Protein AF-A0A7C6EBR0-F1 (afdb_monomer)

Nearest PDB structures (foldseek):
  8s4d-assembly1_A  TM=6.171E-01  e=2.365E+00  Homo sapiens
  7f83-assembly1_A  TM=6.366E-01  e=6.528E+00  Homo sapiens
  5zk3-assembly1_A  TM=6.299E-01  e=7.308E+00  Homo sapiens
  6wh4-assembly1_A  TM=3.954E-01  e=6.907E+00  Homo sapiens

Foldseek 3Di:
DDDPPDDPPPDPLQFDKFKFQPVLVVVLLVVLLPDPDLVSNLVSLVLVLCCLSPVVSDPSRGGDPDPPHRMDIDRNNVVNVLSVQLNPDPDSVSNNVSSVVD

Organism: NCBI:txid2052148

pLDDT: mean 84.13, std 18.29, range [36.03, 98.31]

Radius of gyration: 16.12 Å; 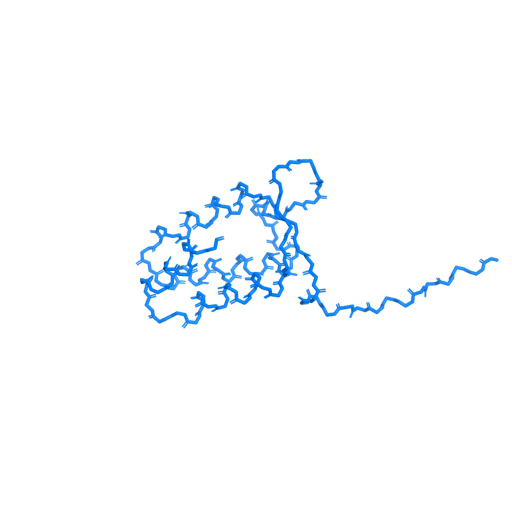Cα contacts (8 Å, |Δi|>4): 103; chains: 1; bounding box: 38×35×47 Å

Secondary structure (DSSP, 8-state):
------------TTSSEEEEEHHHHHHHHHHHHT-S-HHHHHHHHHHHHHHHH-GGG-SS--B-SSSSSSEEEEEHHHHHHHHHHHHH-SSHHHHHHHHHH-

Solvent-accessible surface area (backbone atoms only — not comparable to full-atom values): 6131 Å² total; per-residue (Å²): 137,85,82,76,81,74,76,85,74,76,65,59,88,56,77,42,73,41,49,28,25,43,64,49,46,53,50,55,52,60,59,44,63,71,52,91,44,54,68,60,36,41,51,54,49,50,53,54,51,44,26,75,75,37,69,88,62,51,82,84,58,37,60,48,93,63,90,85,68,71,62,43,78,42,52,39,49,59,55,52,51,55,55,45,57,35,60,70,40,89,45,57,67,55,26,43,53,50,59,74,72,108

Sequence (102 aa):
MQLRLKNLETTPLTYGTVILNKEKFVEVLSEIIILNALNLIKHRIIILKDIIINHKSDREGILNIDTNGDTVTLRRDVLTSELNQILESQTLERARYYLKRL

Structure (mmCIF, N/CA/C/O backbone):
data_AF-A0A7C6EBR0-F1
#
_entry.id   AF-A0A7C6EBR0-F1
#
loop_
_atom_site.group_PDB
_atom_site.id
_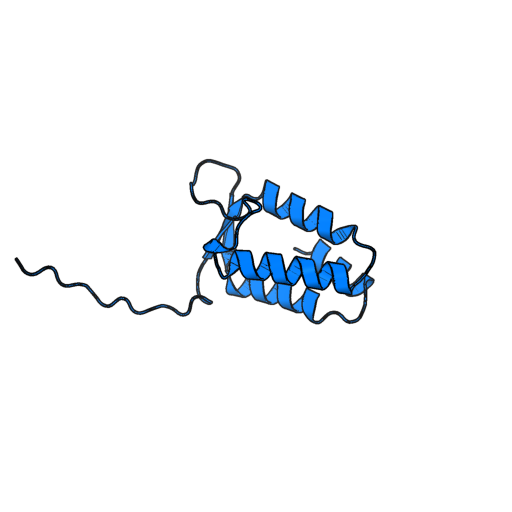atom_site.type_symbol
_atom_site.label_atom_id
_atom_site.label_alt_id
_atom_site.label_comp_id
_atom_site.label_asym_id
_atom_site.label_entity_id
_atom_site.label_seq_id
_atom_site.pdbx_PDB_ins_code
_atom_site.Cartn_x
_atom_site.Cartn_y
_atom_site.Cartn_z
_atom_site.occupancy
_atom_site.B_iso_or_equi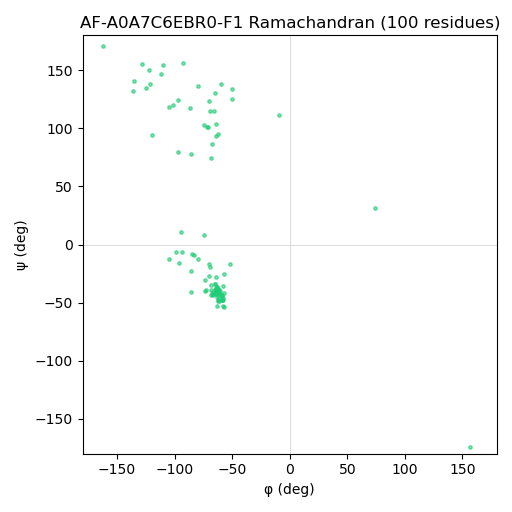v
_atom_site.auth_seq_id
_atom_site.auth_comp_id
_atom_site.auth_asym_id
_atom_site.auth_atom_id
_atom_site.pdbx_PDB_model_num
ATOM 1 N N . MET A 1 1 ? 25.842 -23.056 -36.210 1.00 41.50 1 MET A N 1
ATOM 2 C CA . MET A 1 1 ? 25.920 -22.346 -34.916 1.00 41.50 1 MET A CA 1
ATOM 3 C C . MET A 1 1 ? 24.521 -22.365 -34.305 1.00 41.50 1 MET A C 1
ATOM 5 O O . MET A 1 1 ? 23.663 -21.633 -34.769 1.00 41.50 1 MET A O 1
ATOM 9 N N . GLN A 1 2 ? 24.229 -23.306 -33.399 1.00 41.44 2 GLN A N 1
ATOM 10 C CA . GLN A 1 2 ? 22.897 -23.432 -32.790 1.00 41.44 2 GLN A CA 1
ATOM 11 C C . GLN A 1 2 ? 22.808 -22.514 -31.567 1.00 41.44 2 GLN A C 1
ATOM 13 O O . GLN A 1 2 ? 23.556 -22.687 -30.605 1.00 41.44 2 GLN A O 1
ATOM 18 N N . LEU A 1 3 ? 21.904 -21.536 -31.621 1.00 45.38 3 LEU A N 1
ATOM 19 C CA . LEU A 1 3 ? 21.573 -20.660 -30.504 1.00 45.38 3 LEU A CA 1
ATOM 20 C C . LEU A 1 3 ? 20.788 -21.483 -29.470 1.00 45.38 3 LEU A C 1
ATOM 22 O O . LEU A 1 3 ? 19.606 -21.765 -29.655 1.00 45.38 3 LEU A O 1
ATOM 26 N N . ARG A 1 4 ? 21.455 -21.928 -28.400 1.00 36.03 4 ARG A N 1
ATOM 27 C CA . ARG A 1 4 ? 20.773 -22.572 -27.273 1.00 36.03 4 ARG A CA 1
ATOM 28 C C . ARG A 1 4 ? 20.058 -21.496 -26.461 1.00 36.03 4 ARG A C 1
ATOM 30 O O . ARG A 1 4 ? 20.690 -20.776 -25.693 1.00 36.03 4 ARG A O 1
ATOM 37 N N . LEU A 1 5 ? 18.742 -21.409 -26.633 1.00 48.72 5 LEU A N 1
ATOM 38 C CA . LEU A 1 5 ? 17.836 -20.732 -25.708 1.00 48.72 5 LEU A CA 1
ATOM 39 C C . LEU A 1 5 ? 17.926 -21.466 -24.366 1.00 48.72 5 LEU A C 1
ATOM 41 O O . LEU A 1 5 ? 17.327 -22.521 -24.169 1.00 48.72 5 LEU A O 1
ATOM 45 N N . LYS A 1 6 ? 18.778 -20.954 -23.479 1.00 41.22 6 LYS A N 1
ATOM 46 C CA . LYS A 1 6 ? 18.920 -21.442 -22.112 1.00 41.22 6 LYS A CA 1
ATOM 47 C C . LYS A 1 6 ? 17.601 -21.136 -21.405 1.00 41.22 6 LYS A C 1
ATOM 49 O O . LYS A 1 6 ? 17.226 -19.972 -21.320 1.00 41.22 6 LYS A O 1
ATOM 54 N N . ASN A 1 7 ? 16.904 -22.203 -21.022 1.00 41.09 7 ASN A N 1
ATOM 55 C CA . ASN A 1 7 ? 15.689 -22.263 -20.217 1.00 41.09 7 ASN A CA 1
ATOM 56 C C . ASN A 1 7 ? 15.294 -20.927 -19.573 1.00 41.09 7 ASN A C 1
ATOM 58 O O . ASN A 1 7 ? 15.949 -20.457 -18.643 1.00 41.09 7 ASN A O 1
ATOM 62 N N . LEU A 1 8 ? 14.185 -20.360 -20.050 1.00 47.09 8 LEU A N 1
ATOM 63 C CA . LEU A 1 8 ? 13.395 -19.389 -19.303 1.00 47.09 8 LEU A CA 1
ATOM 64 C C . LEU A 1 8 ? 12.746 -20.143 -18.139 1.00 47.09 8 LEU A C 1
ATOM 66 O O . LEU A 1 8 ? 11.567 -20.486 -18.184 1.00 47.09 8 LEU A O 1
ATOM 70 N N . GLU A 1 9 ? 13.534 -20.469 -17.118 1.00 40.12 9 GLU A N 1
ATOM 71 C CA . GLU A 1 9 ? 12.962 -20.787 -15.820 1.00 40.12 9 GLU A CA 1
ATOM 72 C C . GLU A 1 9 ? 12.298 -19.501 -15.342 1.00 40.12 9 GLU A C 1
ATOM 74 O O . GLU A 1 9 ? 12.963 -18.525 -14.995 1.00 40.12 9 GLU A O 1
ATOM 79 N N . THR A 1 10 ? 10.970 -19.458 -15.430 1.00 44.84 10 THR A N 1
ATOM 80 C CA . THR A 1 10 ? 10.179 -18.386 -14.845 1.00 44.84 10 THR A CA 1
ATOM 81 C C . THR A 1 10 ? 10.387 -18.467 -13.341 1.00 44.84 10 THR A C 1
ATOM 83 O O . THR A 1 10 ? 9.712 -19.236 -12.653 1.00 44.84 10 THR A O 1
ATOM 86 N N . THR A 1 11 ? 11.351 -17.705 -12.827 1.00 45.91 11 THR A N 1
ATOM 87 C CA . THR A 1 11 ? 11.413 -17.403 -11.403 1.00 45.91 11 THR A CA 1
ATOM 88 C C . THR A 1 11 ? 10.025 -16.911 -10.993 1.00 45.91 11 THR A C 1
ATOM 90 O O . THR A 1 11 ? 9.423 -16.116 -11.727 1.00 45.91 11 THR A O 1
ATOM 93 N N . PRO A 1 12 ? 9.456 -17.403 -9.879 1.00 47.03 12 PRO A N 1
ATOM 94 C CA . PRO A 1 12 ? 8.181 -16.897 -9.403 1.00 47.03 12 PRO A CA 1
ATOM 95 C C . PRO A 1 12 ? 8.273 -15.372 -9.349 1.00 47.03 12 PRO A C 1
ATOM 97 O O . PRO A 1 12 ? 9.192 -14.844 -8.726 1.00 47.03 12 PRO A O 1
ATOM 100 N N . LEU A 1 13 ? 7.345 -14.667 -10.005 1.00 54.28 13 LEU A N 1
ATOM 101 C CA . LEU A 1 13 ? 7.319 -13.195 -10.087 1.00 54.28 13 LEU A CA 1
ATOM 102 C C . LEU A 1 13 ? 7.411 -12.511 -8.705 1.00 54.28 13 LEU A C 1
ATOM 104 O O . LEU A 1 13 ? 7.727 -11.326 -8.615 1.00 54.28 13 LEU A O 1
ATOM 108 N N . THR A 1 14 ? 7.163 -13.267 -7.633 1.00 53.88 14 THR A N 1
ATOM 109 C CA . THR A 1 14 ? 7.268 -12.879 -6.226 1.00 53.88 14 THR A CA 1
ATOM 110 C C . THR A 1 14 ? 8.705 -12.739 -5.710 1.00 53.88 14 THR A C 1
ATOM 112 O O . THR A 1 14 ? 8.943 -11.887 -4.859 1.00 53.88 14 THR A O 1
ATOM 115 N N . TYR A 1 15 ? 9.674 -13.501 -6.229 1.00 60.56 15 TYR A N 1
ATOM 116 C CA . TYR A 1 15 ? 11.086 -13.433 -5.833 1.00 60.56 15 TYR A CA 1
ATOM 117 C C . TYR A 1 15 ? 11.862 -12.553 -6.815 1.00 60.56 15 TYR A C 1
ATOM 119 O O . TYR A 1 15 ? 12.527 -13.026 -7.733 1.00 60.56 15 TYR A O 1
ATOM 127 N N . GLY A 1 16 ? 11.749 -11.240 -6.639 1.00 83.81 16 GLY A N 1
ATOM 128 C CA . GLY A 1 16 ? 12.472 -10.271 -7.453 1.00 83.81 16 GLY A CA 1
ATOM 129 C 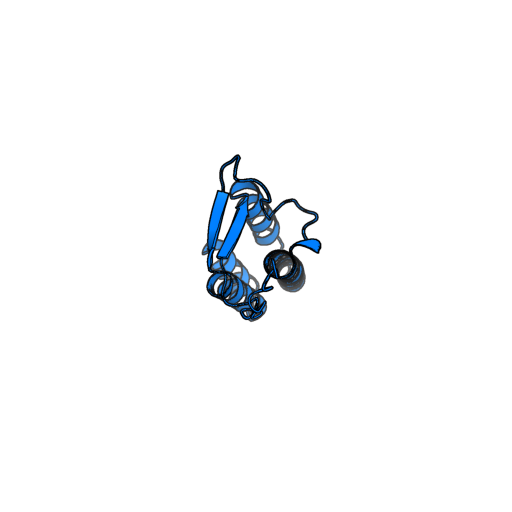C . GLY A 1 16 ? 12.524 -8.902 -6.798 1.00 83.81 16 GLY A C 1
ATOM 130 O O . GLY A 1 16 ? 11.861 -8.651 -5.790 1.00 83.81 16 GLY A O 1
ATOM 131 N N . THR A 1 17 ? 13.321 -8.010 -7.369 1.00 89.38 17 THR A N 1
ATOM 132 C CA . THR A 1 17 ? 13.301 -6.598 -7.003 1.00 89.38 17 THR A CA 1
ATOM 133 C C . THR A 1 17 ? 12.347 -5.822 -7.905 1.00 89.38 17 THR A C 1
ATOM 135 O O . THR A 1 17 ? 12.036 -6.233 -9.027 1.00 89.38 17 THR A O 1
ATOM 138 N N . VAL A 1 18 ? 11.865 -4.697 -7.391 1.00 89.75 18 VAL A N 1
ATOM 139 C CA . VAL A 1 18 ? 11.143 -3.676 -8.147 1.00 89.75 18 VAL A CA 1
ATOM 140 C C . VAL A 1 18 ? 11.905 -2.360 -8.023 1.00 89.75 18 VAL A C 1
ATOM 142 O O . VAL A 1 18 ? 12.421 -2.049 -6.948 1.00 89.75 18 VAL A O 1
ATOM 145 N N . ILE A 1 19 ? 12.010 -1.623 -9.128 1.00 90.31 19 ILE A N 1
ATOM 146 C CA . ILE A 1 19 ? 12.634 -0.300 -9.178 1.00 90.31 19 ILE A CA 1
ATOM 147 C C . ILE A 1 19 ? 11.508 0.721 -9.287 1.00 90.31 19 ILE A C 1
ATOM 149 O O . ILE A 1 19 ? 10.726 0.694 -10.239 1.00 90.31 19 ILE A O 1
ATOM 153 N N . LEU A 1 20 ? 11.415 1.596 -8.293 1.00 91.19 20 LEU A N 1
ATOM 154 C CA . LEU A 1 20 ? 10.376 2.615 -8.201 1.00 91.19 20 LEU A CA 1
ATOM 155 C C . LEU A 1 20 ? 10.988 3.998 -8.388 1.00 91.19 20 LEU A C 1
ATOM 157 O O . LEU A 1 20 ? 12.109 4.247 -7.934 1.00 91.19 20 LEU A O 1
ATOM 161 N N . ASN A 1 21 ? 10.232 4.908 -8.993 1.00 91.12 21 ASN A N 1
ATOM 162 C CA . ASN A 1 21 ? 10.487 6.333 -8.846 1.00 91.12 21 ASN A CA 1
ATOM 163 C C . ASN A 1 21 ? 10.135 6.720 -7.401 1.00 91.12 21 ASN A C 1
ATOM 165 O O . ASN A 1 21 ? 8.981 6.602 -6.982 1.00 91.12 21 ASN A O 1
ATOM 169 N N . LYS A 1 22 ? 11.138 7.134 -6.621 1.00 89.56 22 LYS A N 1
ATOM 170 C CA . LYS A 1 22 ? 10.972 7.366 -5.183 1.00 89.56 22 LYS A CA 1
ATOM 171 C C . LYS A 1 22 ? 10.011 8.518 -4.902 1.00 89.56 22 LYS A C 1
ATOM 173 O O . LYS A 1 22 ? 9.156 8.388 -4.031 1.00 89.56 22 LYS A O 1
ATOM 178 N N . GLU A 1 23 ? 10.126 9.611 -5.648 1.00 90.00 23 GLU A N 1
ATOM 179 C CA . GLU A 1 23 ? 9.263 10.783 -5.498 1.00 90.00 23 GLU A CA 1
ATOM 180 C C . GLU A 1 23 ? 7.801 10.433 -5.797 1.00 90.00 23 GLU A C 1
ATOM 182 O O . GLU A 1 23 ? 6.930 10.673 -4.962 1.00 90.00 23 GLU A O 1
ATOM 187 N N . LYS A 1 24 ? 7.542 9.759 -6.925 1.00 91.06 24 LYS A N 1
ATOM 188 C CA . LYS A 1 24 ? 6.190 9.319 -7.304 1.00 91.06 24 LYS A CA 1
ATOM 189 C C . LYS A 1 24 ? 5.596 8.316 -6.333 1.00 91.06 24 LYS A C 1
ATOM 191 O O . LYS A 1 24 ? 4.412 8.395 -6.014 1.00 91.06 24 LYS A O 1
ATOM 196 N N . PHE A 1 25 ? 6.406 7.401 -5.818 1.00 92.88 25 PHE A N 1
ATOM 197 C CA . PHE A 1 25 ? 5.938 6.458 -4.813 1.00 92.88 25 PHE A CA 1
ATOM 198 C C . PHE A 1 25 ? 5.506 7.172 -3.522 1.00 92.88 25 PHE A C 1
ATOM 200 O O . PHE A 1 25 ? 4.418 6.908 -3.012 1.00 92.88 25 PHE A O 1
ATOM 207 N N . VAL A 1 26 ? 6.304 8.125 -3.030 1.00 93.12 26 VAL A N 1
ATOM 208 C CA . VAL A 1 26 ? 5.967 8.925 -1.838 1.00 93.12 26 VAL A CA 1
ATOM 209 C C . VAL A 1 26 ? 4.741 9.812 -2.075 1.00 93.12 26 VAL A C 1
ATOM 211 O O . VAL A 1 26 ? 3.898 9.929 -1.182 1.00 93.12 26 VAL A O 1
ATOM 214 N N . GLU A 1 27 ? 4.607 10.405 -3.262 1.00 93.75 27 GLU A N 1
ATOM 215 C CA . GLU A 1 27 ? 3.434 11.191 -3.669 1.00 93.75 27 GLU A CA 1
ATOM 216 C C . GLU A 1 27 ? 2.154 10.351 -3.560 1.00 93.75 27 GLU A C 1
ATOM 218 O O . GLU A 1 27 ? 1.243 10.712 -2.814 1.00 93.75 27 GLU A O 1
ATOM 223 N N . VAL A 1 28 ? 2.127 9.168 -4.183 1.00 94.88 28 VAL A N 1
ATOM 224 C CA . VAL A 1 28 ? 0.971 8.257 -4.136 1.00 94.88 28 VAL A CA 1
ATOM 225 C C . VAL A 1 28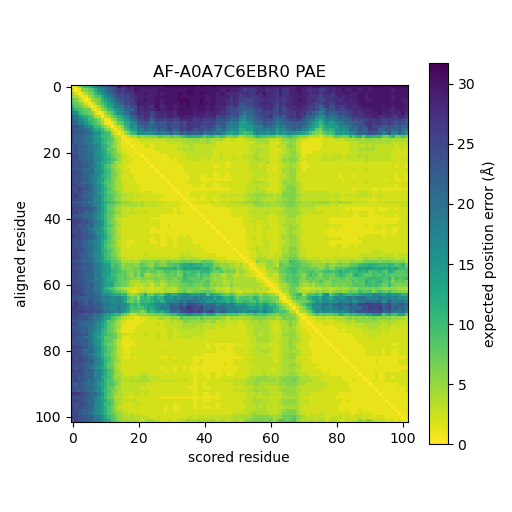 ? 0.641 7.83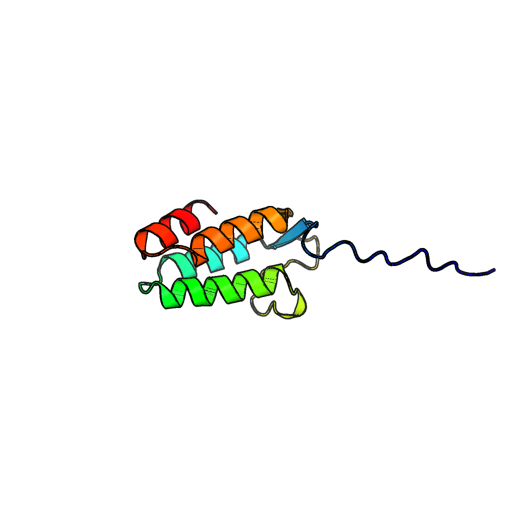4 -2.701 1.00 94.88 28 VAL A C 1
ATOM 227 O O . VAL A 1 28 ? -0.525 7.850 -2.303 1.00 94.88 28 VAL A O 1
ATOM 230 N N . LEU A 1 29 ? 1.637 7.502 -1.872 1.00 95.94 29 LEU A N 1
ATOM 231 C CA . LEU A 1 29 ? 1.395 7.180 -0.457 1.00 95.94 29 LEU A CA 1
ATOM 232 C C . LEU A 1 29 ? 0.798 8.367 0.317 1.00 95.94 29 LEU A C 1
ATOM 234 O O . LEU A 1 29 ? -0.096 8.180 1.151 1.00 95.94 29 LEU A O 1
ATOM 238 N N . SER A 1 30 ? 1.254 9.583 0.015 1.00 95.44 30 SER A N 1
ATOM 239 C CA . SER A 1 30 ? 0.778 10.829 0.628 1.00 95.44 30 SER A CA 1
ATOM 240 C C . SER A 1 30 ? -0.643 11.200 0.198 1.00 95.44 30 SER A C 1
ATOM 242 O O . SER A 1 30 ? -1.378 11.822 0.961 1.00 95.44 30 SER A O 1
ATOM 244 N N . GLU A 1 31 ? -1.087 10.780 -0.983 1.00 96.31 31 GLU A N 1
ATOM 245 C CA . GLU A 1 31 ? -2.494 10.883 -1.381 1.00 96.31 31 GLU A CA 1
ATOM 246 C C . GLU A 1 31 ? -3.367 9.857 -0.650 1.00 96.31 31 GLU A C 1
ATOM 248 O O . GLU A 1 31 ? -4.485 10.155 -0.226 1.00 96.31 31 GLU A O 1
ATOM 253 N N . ILE A 1 32 ? -2.867 8.632 -0.470 1.00 97.31 32 ILE A N 1
ATOM 254 C CA . ILE A 1 32 ? -3.628 7.560 0.183 1.00 97.31 32 ILE A CA 1
ATOM 255 C C . ILE A 1 32 ? -3.831 7.868 1.672 1.00 97.31 32 ILE A C 1
ATOM 257 O O . ILE A 1 32 ? -4.911 7.625 2.216 1.00 97.31 32 ILE A O 1
ATOM 261 N N . ILE A 1 33 ? -2.821 8.422 2.348 1.00 95.94 33 ILE A N 1
ATOM 262 C CA . ILE A 1 33 ? -2.852 8.657 3.800 1.00 95.94 33 ILE A CA 1
ATOM 263 C C . ILE A 1 33 ? -3.933 9.660 4.238 1.00 95.94 33 ILE A C 1
ATOM 265 O O . ILE A 1 33 ? -4.428 9.574 5.367 1.00 95.94 33 ILE A O 1
ATOM 269 N N . ILE A 1 34 ? -4.311 10.597 3.362 1.00 96.69 34 ILE A N 1
ATOM 270 C CA . ILE A 1 34 ? -5.318 11.629 3.645 1.00 96.69 34 ILE A CA 1
ATOM 271 C C . ILE A 1 34 ? -6.753 11.144 3.398 1.00 96.69 34 ILE A C 1
ATOM 273 O O . ILE A 1 34 ? -7.704 11.823 3.785 1.00 96.69 34 ILE A O 1
ATOM 277 N N . LEU A 1 35 ? -6.939 9.956 2.810 1.00 97.56 35 LEU A N 1
ATOM 278 C CA . LEU A 1 35 ? -8.264 9.380 2.580 1.00 97.56 35 LEU A CA 1
ATOM 279 C C . LEU A 1 35 ? -8.962 9.061 3.905 1.00 97.56 35 LEU A C 1
ATOM 281 O O . LEU A 1 35 ? -8.419 8.391 4.785 1.00 97.56 35 LEU A O 1
ATOM 285 N N . ASN A 1 36 ? -10.210 9.505 4.036 1.00 95.44 36 ASN A N 1
ATOM 286 C CA . ASN A 1 36 ? -10.984 9.403 5.279 1.00 95.44 36 ASN A CA 1
ATOM 287 C C . ASN A 1 36 ? -11.884 8.162 5.360 1.00 95.44 36 ASN A C 1
ATOM 289 O O . ASN A 1 36 ? -12.712 8.063 6.259 1.00 95.44 36 ASN A O 1
ATOM 293 N N . ALA A 1 37 ? -11.724 7.205 4.443 1.00 97.25 37 ALA A N 1
ATOM 294 C CA . ALA A 1 37 ? -12.493 5.970 4.450 1.00 97.25 37 ALA A CA 1
ATOM 295 C C . ALA A 1 37 ? -11.594 4.759 4.177 1.00 97.25 37 ALA A C 1
ATOM 297 O O . ALA A 1 37 ? -10.791 4.752 3.240 1.00 97.25 37 ALA A O 1
ATOM 298 N N . LEU A 1 38 ? -11.741 3.718 5.003 1.00 97.81 38 LEU A N 1
ATOM 299 C CA . LEU A 1 38 ? -10.900 2.520 4.952 1.00 97.81 38 LEU A CA 1
ATOM 300 C C . LEU A 1 38 ? -11.022 1.781 3.611 1.00 97.81 38 LEU A C 1
ATOM 302 O O . LEU A 1 38 ? -10.026 1.305 3.074 1.00 97.81 38 LEU A O 1
ATOM 306 N N . ASN A 1 39 ? -12.227 1.709 3.045 1.00 97.56 39 ASN A N 1
ATOM 307 C CA . ASN A 1 39 ? -12.461 1.096 1.736 1.00 97.56 39 ASN A CA 1
ATOM 308 C C . ASN A 1 39 ? -11.712 1.827 0.609 1.00 97.56 39 ASN A C 1
ATOM 310 O O . ASN A 1 39 ? -11.153 1.163 -0.260 1.00 97.56 39 ASN A O 1
ATOM 314 N N . LEU A 1 40 ? -11.644 3.163 0.647 1.00 98.00 40 LEU A N 1
ATOM 315 C CA . LEU A 1 40 ? -10.897 3.958 -0.333 1.00 98.00 40 LEU A CA 1
ATOM 316 C C . LEU A 1 40 ? -9.389 3.707 -0.224 1.00 98.00 40 LEU A C 1
ATOM 318 O O . LEU A 1 40 ? -8.736 3.494 -1.245 1.00 98.00 40 LEU A O 1
ATOM 322 N N . ILE A 1 41 ? -8.853 3.652 1.002 1.00 98.25 41 ILE A N 1
ATOM 323 C CA . ILE A 1 41 ? -7.446 3.296 1.239 1.00 98.25 41 ILE A CA 1
ATOM 324 C C . ILE A 1 41 ? -7.144 1.916 0.662 1.00 98.25 41 ILE A C 1
ATOM 326 O O . ILE A 1 41 ? -6.225 1.768 -0.141 1.00 98.25 41 ILE A O 1
ATOM 330 N N . LYS A 1 42 ? -7.934 0.903 1.034 1.00 98.31 42 LYS A N 1
ATOM 331 C CA . LYS A 1 42 ? -7.717 -0.468 0.560 1.00 98.31 42 LYS A CA 1
ATOM 332 C C . LYS A 1 42 ? -7.810 -0.559 -0.959 1.00 98.31 42 LYS A C 1
ATOM 334 O O . LYS A 1 42 ? -6.992 -1.236 -1.569 1.00 98.31 42 LYS A O 1
ATOM 339 N N . HIS A 1 43 ? -8.754 0.151 -1.571 1.00 97.94 43 HIS A N 1
ATOM 340 C CA . HIS A 1 43 ? -8.887 0.184 -3.022 1.00 97.94 43 HIS A CA 1
ATOM 341 C C . HIS A 1 43 ? -7.645 0.773 -3.706 1.00 97.94 43 HIS A C 1
ATOM 343 O O . HIS A 1 43 ? -7.103 0.144 -4.614 1.00 97.94 43 HIS A O 1
ATOM 349 N N . ARG A 1 44 ? -7.129 1.920 -3.237 1.00 97.25 44 ARG A N 1
ATOM 350 C CA . ARG A 1 44 ? -5.882 2.495 -3.778 1.00 97.25 44 ARG A CA 1
ATOM 351 C C . ARG A 1 44 ? -4.679 1.578 -3.547 1.00 97.25 44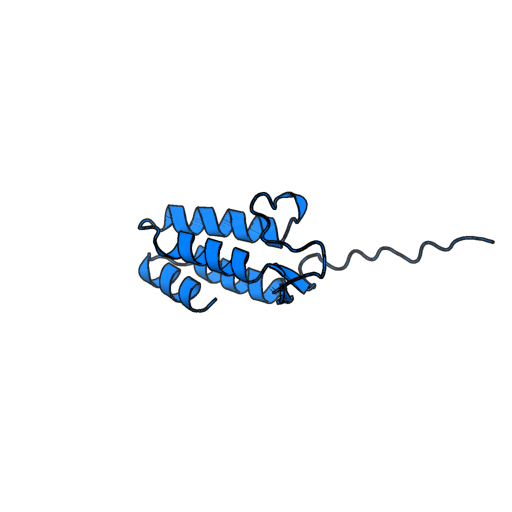 ARG A C 1
ATOM 353 O O . ARG A 1 44 ? -3.851 1.441 -4.438 1.00 97.25 44 ARG A O 1
ATOM 360 N N . ILE A 1 45 ? -4.612 0.884 -2.410 1.00 97.69 45 ILE A N 1
ATOM 361 C CA . ILE A 1 45 ? -3.535 -0.078 -2.129 1.00 97.69 45 ILE A CA 1
ATOM 362 C C . ILE A 1 45 ? -3.605 -1.312 -3.030 1.00 97.69 45 ILE A C 1
ATOM 364 O O . ILE A 1 45 ? -2.562 -1.814 -3.439 1.00 97.69 45 ILE A O 1
ATOM 368 N N . ILE A 1 46 ? -4.803 -1.779 -3.395 1.00 96.69 46 ILE A N 1
ATOM 369 C CA . ILE A 1 46 ? -4.965 -2.844 -4.397 1.00 96.69 46 ILE A CA 1
ATOM 370 C C . ILE A 1 46 ? -4.396 -2.396 -5.745 1.00 96.69 46 ILE A C 1
ATOM 372 O O . ILE A 1 46 ? -3.645 -3.154 -6.351 1.00 96.69 46 ILE A O 1
ATOM 376 N N . ILE A 1 47 ? -4.706 -1.172 -6.185 1.00 95.00 47 ILE A N 1
ATOM 377 C CA . ILE A 1 47 ? -4.181 -0.615 -7.442 1.00 95.00 47 ILE A CA 1
ATOM 378 C C . ILE A 1 47 ? -2.653 -0.514 -7.386 1.00 95.00 47 ILE A C 1
ATOM 380 O O . ILE A 1 47 ? -1.974 -1.007 -8.281 1.00 95.00 47 ILE A O 1
ATOM 384 N N . LEU A 1 48 ? -2.101 0.050 -6.307 1.00 94.69 48 LEU A N 1
ATOM 385 C CA . LEU A 1 48 ? -0.654 0.175 -6.120 1.00 94.69 48 LEU A CA 1
ATOM 386 C C . LEU A 1 48 ? 0.047 -1.190 -6.139 1.00 94.69 48 LEU A C 1
ATOM 388 O O . LEU A 1 48 ? 1.072 -1.373 -6.796 1.00 94.69 48 LEU A O 1
ATOM 392 N N . LYS A 1 49 ? -0.525 -2.174 -5.440 1.00 94.31 49 LYS A N 1
ATOM 393 C CA . LYS A 1 49 ? -0.022 -3.548 -5.429 1.00 94.31 49 LYS A CA 1
ATOM 394 C C . LYS A 1 49 ? -0.078 -4.175 -6.823 1.00 94.31 49 LYS A C 1
ATOM 396 O O . LYS A 1 49 ? 0.867 -4.866 -7.199 1.00 94.31 49 LYS A O 1
ATOM 401 N N . ASP A 1 50 ? -1.146 -3.935 -7.583 1.00 91.88 50 ASP A N 1
ATOM 402 C CA . ASP A 1 50 ? -1.256 -4.411 -8.962 1.00 91.88 50 ASP A CA 1
ATOM 403 C C . ASP A 1 50 ? -0.160 -3.810 -9.845 1.00 91.88 50 ASP A C 1
ATOM 405 O O . ASP A 1 50 ? 0.494 -4.554 -10.559 1.00 91.88 50 ASP A O 1
ATOM 409 N N . ILE A 1 51 ? 0.140 -2.516 -9.714 1.00 90.69 51 ILE A N 1
ATOM 410 C CA . ILE A 1 51 ? 1.248 -1.859 -10.430 1.00 90.69 51 ILE A CA 1
ATOM 411 C C . ILE A 1 51 ? 2.599 -2.526 -10.114 1.00 90.69 51 ILE A C 1
ATOM 413 O O . ILE A 1 51 ? 3.369 -2.846 -11.019 1.00 90.69 51 ILE A O 1
ATOM 417 N N . ILE A 1 52 ? 2.879 -2.801 -8.836 1.00 89.25 52 ILE A N 1
ATOM 418 C CA . ILE A 1 52 ? 4.142 -3.416 -8.382 1.00 89.25 52 ILE A CA 1
ATOM 419 C C . ILE A 1 52 ? 4.324 -4.852 -8.903 1.00 89.25 52 ILE A C 1
ATOM 421 O O . ILE A 1 52 ? 5.453 -5.295 -9.149 1.00 89.25 52 ILE A O 1
ATOM 425 N N . ILE A 1 53 ? 3.225 -5.598 -9.038 1.00 87.12 53 ILE A N 1
ATOM 426 C CA . ILE A 1 53 ? 3.234 -6.987 -9.517 1.00 87.12 53 ILE A CA 1
ATOM 427 C C . ILE A 1 53 ? 3.199 -7.030 -11.051 1.00 87.12 53 ILE A C 1
ATOM 429 O O . ILE A 1 53 ? 3.917 -7.820 -11.665 1.00 87.12 53 ILE A O 1
ATOM 433 N N . ASN A 1 54 ? 2.397 -6.163 -11.665 1.00 83.50 54 ASN A N 1
ATOM 434 C CA . ASN A 1 54 ? 2.091 -6.121 -13.086 1.00 83.50 54 ASN A CA 1
ATOM 435 C C . ASN A 1 54 ? 2.526 -4.778 -13.674 1.00 83.50 54 ASN A C 1
ATOM 437 O O . ASN A 1 54 ? 1.756 -3.824 -13.730 1.00 83.50 54 ASN A O 1
ATOM 441 N N . HIS A 1 55 ? 3.742 -4.724 -14.223 1.00 78.19 55 HIS A N 1
ATOM 442 C CA . HIS A 1 55 ? 4.301 -3.467 -14.735 1.00 78.19 55 HIS A CA 1
ATOM 443 C C . HIS A 1 55 ? 3.442 -2.782 -15.817 1.00 78.19 55 HIS A C 1
ATOM 445 O O . HIS A 1 55 ? 3.494 -1.570 -15.977 1.00 78.19 55 HIS A O 1
ATOM 451 N N . LYS A 1 56 ? 2.617 -3.541 -16.553 1.00 76.25 56 LYS A N 1
ATOM 452 C CA . LYS A 1 56 ? 1.696 -3.003 -17.573 1.00 76.25 56 LYS A CA 1
ATOM 453 C C . LYS A 1 56 ? 0.528 -2.198 -16.989 1.00 76.25 56 LYS A C 1
ATOM 455 O O . LYS A 1 56 ? -0.138 -1.489 -17.741 1.00 76.25 56 LYS A O 1
ATOM 460 N N . SER A 1 57 ? 0.255 -2.338 -15.694 1.00 79.25 57 SER A N 1
ATOM 461 C CA . SER A 1 57 ? -0.802 -1.607 -14.994 1.00 79.25 57 SER A CA 1
ATOM 462 C C . SER A 1 57 ? -0.360 -0.212 -14.549 1.00 79.25 57 SER A C 1
ATOM 464 O O . SER A 1 57 ? -1.204 0.568 -14.108 1.00 79.25 57 SER A O 1
ATOM 466 N N . ASP A 1 58 ? 0.930 0.122 -14.670 1.00 81.94 58 ASP A N 1
ATOM 467 C CA . ASP A 1 58 ? 1.456 1.418 -14.252 1.00 81.94 58 ASP A CA 1
ATOM 468 C C . ASP A 1 58 ? 0.996 2.551 -15.175 1.00 81.94 58 ASP A C 1
ATOM 470 O O . ASP A 1 58 ? 1.515 2.748 -16.274 1.00 81.94 58 ASP A O 1
ATOM 474 N N . ARG A 1 59 ? -0.005 3.302 -14.716 1.00 80.12 59 ARG A N 1
ATOM 475 C CA . ARG A 1 59 ? -0.502 4.517 -15.382 1.00 80.12 59 ARG A CA 1
ATOM 476 C C . ARG A 1 59 ? -0.053 5.798 -14.686 1.00 80.12 59 ARG A C 1
ATOM 478 O O . ARG A 1 59 ? -0.233 6.873 -15.246 1.00 80.12 59 ARG A O 1
ATOM 485 N N . GLU A 1 60 ? 0.479 5.677 -13.473 1.00 76.75 60 GLU A N 1
ATOM 486 C CA . GLU A 1 60 ? 0.876 6.800 -12.617 1.00 76.75 60 GLU A CA 1
ATOM 487 C C . GLU A 1 60 ? 2.394 7.065 -12.703 1.00 76.75 60 GLU A C 1
ATOM 489 O O . GLU A 1 60 ? 2.872 8.080 -12.200 1.00 76.75 60 GLU A O 1
ATOM 494 N N . GLY A 1 61 ? 3.150 6.199 -13.393 1.00 82.12 61 GLY A N 1
ATOM 495 C CA . GLY A 1 61 ? 4.600 6.329 -13.566 1.00 82.12 61 GLY A CA 1
ATOM 496 C C . GLY A 1 61 ? 5.368 5.988 -12.290 1.00 82.12 61 GLY A C 1
ATOM 497 O O . GLY A 1 61 ? 6.408 6.585 -12.008 1.00 82.12 61 GLY A O 1
ATOM 498 N N . ILE A 1 62 ? 4.822 5.076 -11.484 1.00 85.69 62 ILE A N 1
ATOM 499 C CA . ILE A 1 62 ? 5.400 4.655 -10.203 1.00 85.69 62 ILE A CA 1
ATOM 500 C C . ILE A 1 62 ? 6.637 3.787 -10.438 1.00 85.69 62 ILE A C 1
ATOM 502 O O . ILE A 1 62 ? 7.629 3.887 -9.711 1.00 85.69 62 ILE A O 1
ATOM 506 N N . LEU A 1 63 ? 6.587 2.919 -11.444 1.00 83.88 63 LEU A N 1
ATOM 507 C CA . LEU A 1 63 ? 7.714 2.106 -11.856 1.00 83.88 63 LEU A CA 1
ATOM 508 C C . LEU A 1 63 ? 8.650 2.949 -12.702 1.00 83.88 63 LEU A C 1
ATOM 510 O O . LEU A 1 63 ? 8.223 3.656 -13.615 1.00 83.88 63 LEU A O 1
ATOM 514 N N . ASN A 1 64 ? 9.946 2.821 -12.441 1.00 75.88 64 ASN A N 1
ATOM 515 C CA . ASN A 1 64 ? 10.926 3.425 -13.323 1.00 75.88 64 ASN A CA 1
ATOM 516 C C . ASN A 1 64 ? 11.458 2.390 -14.321 1.00 75.88 64 ASN A C 1
ATOM 518 O O . ASN A 1 64 ? 11.949 1.331 -13.927 1.00 75.88 64 ASN A O 1
ATOM 522 N N . ILE A 1 65 ? 11.351 2.702 -15.613 1.00 64.69 65 ILE A N 1
ATOM 523 C CA . ILE A 1 65 ? 11.863 1.877 -16.720 1.00 64.69 65 ILE A CA 1
ATOM 524 C C . ILE A 1 65 ? 13.273 2.291 -17.169 1.00 64.69 65 ILE A C 1
ATOM 526 O O . ILE A 1 65 ? 13.870 1.591 -17.984 1.00 64.69 65 ILE A O 1
ATOM 530 N N . ASP A 1 66 ? 13.810 3.393 -16.636 1.00 57.69 66 ASP A N 1
ATOM 531 C CA . ASP A 1 66 ? 15.145 3.914 -16.946 1.00 57.69 66 ASP A CA 1
ATOM 532 C C . ASP A 1 66 ? 15.877 4.331 -15.656 1.00 57.69 66 ASP A C 1
ATOM 534 O O . ASP A 1 66 ? 15.290 4.897 -14.745 1.00 57.69 66 ASP A O 1
ATOM 538 N N . THR A 1 67 ? 17.178 4.080 -15.535 1.00 56.22 67 THR A N 1
ATOM 539 C CA . THR A 1 67 ? 17.975 4.383 -14.326 1.00 56.22 67 THR A CA 1
ATOM 540 C C . THR A 1 67 ? 18.288 5.874 -14.125 1.00 56.22 67 THR A C 1
ATOM 542 O O . THR A 1 67 ? 19.053 6.236 -13.233 1.00 56.22 67 THR A O 1
ATOM 545 N N . ASN A 1 68 ? 17.696 6.759 -14.924 1.00 59.62 68 ASN A N 1
ATOM 546 C CA . ASN A 1 68 ? 17.944 8.197 -14.890 1.00 59.62 68 ASN A CA 1
ATOM 547 C C . ASN A 1 68 ? 17.051 8.910 -13.846 1.00 59.62 68 ASN A C 1
ATOM 549 O O . ASN A 1 68 ? 16.047 9.519 -14.206 1.00 59.62 68 ASN A O 1
ATOM 553 N N . GLY A 1 69 ? 17.392 8.836 -12.547 1.00 64.25 69 GLY A N 1
ATOM 554 C CA . GLY A 1 69 ? 16.727 9.630 -11.489 1.00 64.25 69 GLY A CA 1
ATOM 555 C C . GLY A 1 69 ? 16.800 9.084 -10.047 1.00 64.25 69 GLY A C 1
ATOM 556 O O . GLY A 1 69 ? 17.459 8.076 -9.788 1.00 64.25 69 GLY A O 1
ATOM 557 N N . ASP A 1 70 ? 16.091 9.757 -9.116 1.00 82.12 70 ASP A N 1
ATOM 558 C CA . ASP A 1 70 ? 15.874 9.366 -7.699 1.00 82.12 70 ASP A CA 1
ATOM 559 C C . ASP A 1 70 ? 14.998 8.103 -7.631 1.00 82.12 70 ASP A C 1
ATOM 561 O O . ASP A 1 70 ? 13.766 8.150 -7.570 1.00 82.12 70 ASP A O 1
ATOM 565 N N . THR A 1 71 ? 15.646 6.944 -7.722 1.00 88.50 71 THR A N 1
ATOM 566 C CA . THR A 1 71 ? 14.993 5.633 -7.703 1.00 88.50 71 THR A CA 1
ATOM 567 C C . THR A 1 71 ? 15.294 4.873 -6.427 1.00 88.50 71 THR A C 1
ATOM 569 O O . THR A 1 71 ? 16.337 5.052 -5.798 1.00 88.50 71 THR A O 1
ATOM 572 N N . VAL A 1 72 ? 14.387 3.972 -6.058 1.00 89.62 72 VAL A N 1
ATOM 573 C CA . VAL A 1 72 ? 14.606 3.013 -4.975 1.00 89.62 72 VAL A CA 1
ATOM 574 C C . VAL A 1 72 ? 14.383 1.595 -5.486 1.00 89.62 72 VAL A C 1
ATOM 576 O O . VAL A 1 72 ? 13.417 1.317 -6.195 1.00 89.62 72 VAL A O 1
ATOM 579 N N . THR A 1 73 ? 15.295 0.689 -5.131 1.00 90.94 73 THR A N 1
ATOM 580 C CA . THR A 1 73 ? 15.165 -0.742 -5.421 1.00 90.94 73 THR A CA 1
ATOM 581 C C . THR A 1 73 ? 14.707 -1.463 -4.163 1.00 90.94 73 THR A C 1
ATOM 583 O O . THR A 1 73 ? 15.400 -1.435 -3.146 1.00 90.94 73 THR A O 1
ATOM 586 N N . LEU A 1 74 ? 13.555 -2.126 -4.227 1.00 91.44 74 LEU A N 1
ATOM 587 C CA . LEU A 1 74 ? 12.959 -2.839 -3.095 1.00 91.44 74 LEU A CA 1
ATOM 588 C C . LEU A 1 74 ? 12.752 -4.310 -3.432 1.00 91.44 74 LEU A C 1
ATOM 590 O O . LEU A 1 74 ? 12.501 -4.666 -4.584 1.00 91.44 74 LEU A O 1
ATOM 594 N N . ARG A 1 75 ? 12.817 -5.180 -2.419 1.00 92.31 75 ARG A N 1
ATOM 595 C CA . ARG A 1 75 ? 12.395 -6.574 -2.588 1.00 92.31 75 ARG A CA 1
ATOM 596 C C . ARG A 1 75 ? 10.873 -6.622 -2.735 1.00 92.31 75 ARG A C 1
ATOM 598 O O . ARG A 1 75 ? 10.150 -6.115 -1.874 1.00 92.31 75 ARG A O 1
ATOM 605 N N . ARG A 1 76 ? 10.393 -7.205 -3.836 1.00 91.12 76 ARG A N 1
ATOM 606 C CA . ARG A 1 76 ? 8.971 -7.208 -4.203 1.00 91.12 76 ARG A CA 1
ATOM 607 C C . ARG A 1 76 ? 8.127 -7.979 -3.189 1.00 91.12 76 ARG A C 1
ATOM 609 O O . ARG A 1 76 ? 7.033 -7.530 -2.864 1.00 91.12 76 ARG A O 1
ATOM 616 N N . ASP A 1 77 ? 8.629 -9.096 -2.670 1.00 91.75 77 ASP A N 1
ATOM 617 C CA . ASP A 1 77 ? 7.982 -9.897 -1.623 1.00 91.75 77 ASP A CA 1
ATOM 618 C C . ASP A 1 77 ? 7.742 -9.084 -0.343 1.00 91.75 77 ASP A C 1
ATOM 62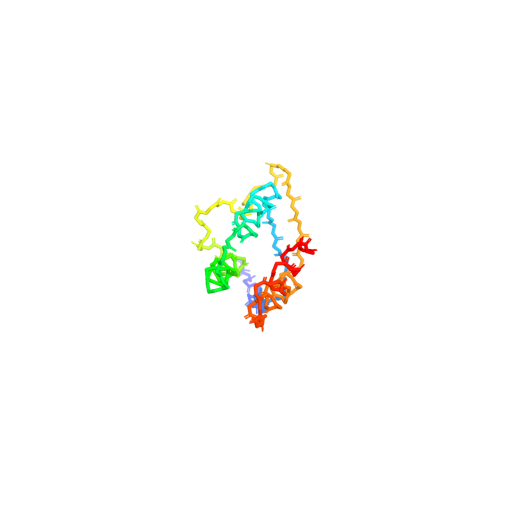0 O O . ASP A 1 77 ? 6.625 -9.065 0.174 1.00 91.75 77 ASP A O 1
ATOM 624 N N . VAL A 1 78 ? 8.761 -8.358 0.125 1.00 93.69 78 VAL A N 1
ATOM 625 C CA . VAL A 1 78 ? 8.669 -7.499 1.314 1.00 93.69 78 VAL A CA 1
ATOM 626 C C . VAL A 1 78 ? 7.659 -6.390 1.090 1.00 93.69 78 VAL A C 1
ATOM 628 O O . VAL A 1 78 ? 6.729 -6.255 1.879 1.00 93.69 78 VAL A O 1
ATOM 631 N N . LEU A 1 79 ? 7.796 -5.639 -0.006 1.00 95.19 79 LEU A N 1
ATOM 632 C CA . LEU A 1 79 ? 6.880 -4.543 -0.311 1.00 95.19 79 LEU A CA 1
ATOM 633 C C . LEU A 1 79 ? 5.434 -5.045 -0.418 1.00 95.19 79 LEU A C 1
ATOM 635 O O . LEU A 1 79 ? 4.524 -4.461 0.161 1.00 95.19 79 LEU A O 1
ATOM 639 N N . THR A 1 80 ? 5.219 -6.179 -1.085 1.00 94.44 80 THR A N 1
ATOM 640 C CA . THR A 1 80 ? 3.886 -6.784 -1.210 1.00 94.44 80 THR A CA 1
ATOM 641 C C . THR A 1 80 ? 3.321 -7.220 0.145 1.00 94.44 80 THR A C 1
ATOM 643 O O . THR A 1 80 ? 2.124 -7.060 0.385 1.00 94.44 80 THR A O 1
ATOM 646 N N . SER A 1 81 ? 4.158 -7.751 1.040 1.00 95.56 81 SER A N 1
ATOM 647 C CA . SER A 1 81 ? 3.763 -8.126 2.403 1.00 95.56 81 SER A CA 1
ATOM 648 C C . SER A 1 81 ? 3.345 -6.910 3.236 1.00 95.56 81 SER A C 1
ATOM 650 O O . SER A 1 81 ? 2.320 -6.941 3.916 1.00 95.56 81 SER A O 1
ATOM 652 N N . GLU A 1 82 ? 4.078 -5.804 3.129 1.00 97.12 82 GLU A N 1
ATOM 653 C CA . GLU A 1 82 ? 3.719 -4.551 3.798 1.00 97.12 82 GLU A CA 1
ATOM 654 C C . GLU A 1 82 ? 2.382 -3.993 3.282 1.00 97.12 82 GLU A C 1
ATOM 656 O O . GLU A 1 82 ? 1.518 -3.610 4.074 1.00 97.12 82 GLU A O 1
ATOM 661 N N . LEU A 1 83 ? 2.144 -4.039 1.964 1.00 97.50 83 LEU A N 1
ATOM 662 C CA . LEU A 1 83 ? 0.848 -3.659 1.390 1.00 97.50 83 LEU A CA 1
ATOM 663 C C . LEU A 1 83 ? -0.290 -4.579 1.864 1.00 97.50 83 LEU A C 1
ATOM 665 O O . LEU A 1 83 ? -1.395 -4.101 2.124 1.00 97.50 83 LEU A O 1
ATOM 669 N N . ASN A 1 84 ? -0.035 -5.879 2.042 1.00 97.75 84 ASN A N 1
ATOM 670 C CA . ASN A 1 84 ? -1.026 -6.808 2.595 1.00 97.75 84 ASN A CA 1
ATOM 671 C C . ASN A 1 84 ? -1.408 -6.462 4.040 1.00 97.75 84 ASN A C 1
ATOM 673 O O . ASN A 1 84 ? -2.595 -6.498 4.356 1.00 97.75 84 ASN A O 1
ATOM 677 N N . GLN A 1 85 ? -0.463 -6.037 4.887 1.00 97.81 85 GLN A N 1
ATOM 678 C CA . GLN A 1 85 ? -0.780 -5.583 6.253 1.00 97.81 85 GLN A CA 1
ATOM 679 C C . GLN A 1 85 ? -1.775 -4.409 6.247 1.00 97.81 85 GLN A C 1
ATOM 681 O O . GLN A 1 85 ? -2.669 -4.333 7.095 1.00 97.81 85 GLN A O 1
ATOM 686 N N . ILE A 1 86 ? -1.673 -3.508 5.261 1.00 98.12 86 ILE A N 1
ATOM 687 C CA . ILE A 1 86 ? -2.640 -2.417 5.080 1.00 98.12 86 ILE A CA 1
ATOM 688 C C . ILE A 1 86 ? -4.002 -2.972 4.634 1.00 98.12 86 ILE A C 1
ATOM 690 O O . ILE A 1 86 ? -5.035 -2.561 5.166 1.00 98.12 86 ILE A O 1
ATOM 694 N N . LEU A 1 87 ? -4.037 -3.928 3.702 1.00 98.25 87 LEU A N 1
ATOM 695 C CA . LEU A 1 87 ? -5.283 -4.549 3.226 1.00 98.25 87 LEU A CA 1
ATOM 696 C C . LEU A 1 87 ? -6.015 -5.355 4.309 1.00 98.25 87 LEU A C 1
ATOM 698 O O . LEU A 1 87 ? -7.248 -5.359 4.344 1.00 98.25 87 LEU A O 1
ATOM 702 N N . GLU A 1 88 ? -5.277 -5.984 5.217 1.00 98.25 88 GLU A N 1
ATOM 703 C CA . GLU A 1 88 ? -5.806 -6.776 6.334 1.00 98.25 88 GLU A CA 1
ATOM 704 C C . GLU A 1 88 ? -6.278 -5.913 7.515 1.00 98.25 88 GLU A C 1
ATOM 706 O O . GLU A 1 88 ? -6.991 -6.393 8.397 1.00 98.25 88 GLU A O 1
ATOM 711 N N . SER A 1 89 ? -5.942 -4.619 7.529 1.00 97.94 89 SER A N 1
ATOM 712 C CA . SER A 1 89 ? -6.341 -3.708 8.604 1.00 97.94 89 SER A CA 1
ATOM 713 C C . SER A 1 89 ? -7.866 -3.608 8.760 1.00 97.94 89 SER A C 1
ATOM 715 O O . SER A 1 89 ? -8.617 -3.528 7.785 1.00 97.94 89 SER A O 1
ATOM 717 N N . GLN A 1 90 ? -8.344 -3.597 10.005 1.00 97.56 90 GLN A N 1
ATOM 718 C CA . GLN A 1 90 ? -9.777 -3.485 10.310 1.00 97.56 90 GLN A CA 1
ATOM 719 C C . GLN A 1 90 ? -10.222 -2.050 10.615 1.00 97.56 90 GLN A C 1
ATOM 721 O O . GLN A 1 90 ? -11.415 -1.765 10.576 1.00 97.56 90 GLN A O 1
ATOM 726 N N . THR A 1 91 ? -9.283 -1.141 10.894 1.00 97.88 91 THR A N 1
ATOM 727 C CA . THR A 1 91 ? -9.583 0.254 11.239 1.00 97.88 91 THR A CA 1
ATOM 728 C C . THR A 1 91 ? -8.789 1.228 10.378 1.00 97.88 91 THR A C 1
ATOM 730 O O . THR A 1 91 ? -7.709 0.903 9.869 1.00 97.88 91 THR A O 1
ATOM 733 N N . LEU A 1 92 ? -9.324 2.442 10.230 1.00 97.88 92 LEU A N 1
ATOM 734 C CA . LEU A 1 92 ? -8.687 3.524 9.483 1.00 97.88 92 LEU A CA 1
ATOM 735 C C . LEU A 1 92 ? -7.332 3.905 10.097 1.00 97.88 92 LEU A C 1
ATOM 737 O O . LEU A 1 92 ? -6.350 4.098 9.383 1.00 97.88 92 LEU A O 1
ATOM 741 N N . GLU A 1 93 ? -7.261 3.963 11.423 1.00 97.56 93 GLU A N 1
ATOM 742 C CA . GLU A 1 93 ? -6.056 4.297 12.182 1.00 97.56 93 GLU A CA 1
ATOM 743 C C . GLU A 1 93 ? -4.968 3.251 11.956 1.00 97.56 93 GLU A C 1
ATOM 745 O O . GLU A 1 93 ? -3.806 3.601 11.740 1.00 97.56 93 GLU A O 1
ATOM 750 N N . ARG A 1 94 ? -5.338 1.962 11.952 1.00 97.56 94 ARG A N 1
ATOM 751 C CA . ARG A 1 94 ? -4.388 0.872 11.728 1.00 97.56 94 ARG A CA 1
ATOM 752 C C . ARG A 1 94 ? -3.856 0.883 10.298 1.00 97.56 94 ARG A C 1
ATOM 754 O O . ARG A 1 94 ? -2.648 0.746 10.114 1.00 97.56 94 ARG A O 1
ATOM 761 N N . ALA A 1 95 ? -4.723 1.114 9.311 1.00 98.00 95 ALA A N 1
ATOM 762 C CA . ALA A 1 95 ? -4.314 1.289 7.919 1.00 98.00 95 ALA A CA 1
ATOM 763 C C . ALA A 1 95 ? -3.315 2.449 7.770 1.00 98.00 95 ALA A C 1
ATOM 765 O O . ALA A 1 95 ? -2.247 2.280 7.185 1.00 98.00 95 ALA A O 1
ATOM 766 N N . ARG A 1 96 ? -3.622 3.611 8.369 1.00 97.00 96 ARG A N 1
ATOM 767 C CA . ARG A 1 96 ? -2.747 4.796 8.355 1.00 97.00 96 ARG A CA 1
ATOM 768 C C . ARG A 1 96 ? -1.426 4.568 9.077 1.00 97.00 96 ARG A C 1
ATOM 770 O O . ARG A 1 96 ? -0.408 5.077 8.626 1.00 97.00 96 ARG A O 1
ATOM 777 N N . TYR A 1 97 ? -1.423 3.823 10.180 1.00 97.44 97 TYR A N 1
ATOM 778 C CA . TYR A 1 97 ? -0.186 3.470 10.872 1.00 97.44 97 TYR A CA 1
ATOM 779 C C . TYR A 1 97 ? 0.761 2.693 9.952 1.00 97.44 97 TYR A C 1
ATOM 781 O O . TYR A 1 97 ? 1.935 3.036 9.865 1.00 97.44 97 TYR A O 1
ATOM 789 N N . TYR A 1 98 ? 0.252 1.675 9.253 1.00 97.56 98 TYR A N 1
ATOM 790 C CA . TYR A 1 98 ? 1.070 0.889 8.330 1.00 97.56 98 TYR A CA 1
ATOM 791 C C . TYR A 1 98 ? 1.524 1.715 7.121 1.00 97.56 98 TYR A C 1
ATOM 793 O O . TYR A 1 98 ? 2.694 1.647 6.765 1.00 97.56 98 TYR A O 1
ATOM 801 N N . LEU A 1 99 ? 0.649 2.562 6.563 1.00 96.25 99 LEU A N 1
ATOM 802 C CA . LEU A 1 99 ? 1.010 3.499 5.489 1.00 96.25 99 LEU A CA 1
ATOM 803 C C . LEU A 1 99 ? 2.156 4.438 5.876 1.00 96.25 99 LEU A C 1
ATOM 805 O O . LEU A 1 99 ? 3.044 4.662 5.071 1.00 96.25 99 LEU A O 1
ATOM 809 N N . LYS A 1 100 ? 2.154 4.971 7.105 1.00 95.62 100 LYS A N 1
ATOM 810 C CA . LYS A 1 100 ? 3.206 5.878 7.603 1.00 95.62 100 LYS A CA 1
ATOM 811 C C . LYS A 1 100 ? 4.562 5.207 7.818 1.00 95.62 100 LYS A C 1
ATOM 813 O O . LYS A 1 100 ? 5.549 5.913 7.993 1.00 95.62 100 LYS A O 1
ATOM 818 N N . ARG A 1 101 ? 4.589 3.877 7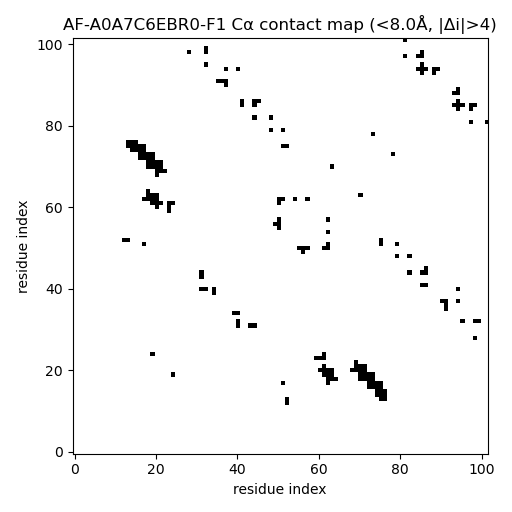.933 1.00 94.44 101 ARG A N 1
ATOM 819 C CA . ARG A 1 101 ? 5.818 3.101 8.148 1.00 94.44 101 ARG A CA 1
ATOM 820 C C . ARG A 1 101 ? 6.528 2.774 6.831 1.00 94.44 101 ARG A C 1
ATOM 822 O O . ARG A 1 101 ? 7.715 2.463 6.873 1.00 94.44 101 ARG A O 1
ATOM 829 N N . LEU A 1 102 ? 5.779 2.779 5.728 1.00 91.06 102 LEU A N 1
ATOM 830 C CA . LEU A 1 102 ? 6.268 2.509 4.379 1.00 91.06 102 LEU A CA 1
ATOM 831 C C . LEU A 1 102 ? 7.164 3.650 3.885 1.00 91.06 102 LEU A C 1
ATOM 833 O O . LEU A 1 102 ? 8.182 3.328 3.237 1.00 91.06 102 LEU A O 1
#

Mean predicted aligned error: 8.19 Å